Protein AF-A0A644USZ4-F1 (afdb_monomer_lite)

Radius of gyration: 35.31 Å; chains: 1; bounding box: 42×36×127 Å

Structure (mmCIF, N/CA/C/O backbone):
data_AF-A0A644USZ4-F1
#
_entry.id   AF-A0A644USZ4-F1
#
loop_
_atom_site.group_PDB
_atom_site.id
_atom_site.type_symbol
_atom_site.label_atom_id
_atom_site.label_alt_id
_atom_site.label_comp_id
_atom_site.label_asym_id
_atom_site.label_entity_id
_atom_site.label_seq_id
_atom_site.pdbx_PDB_ins_code
_atom_site.Cartn_x
_atom_site.Cartn_y
_atom_site.Cartn_z
_atom_site.occupancy
_atom_site.B_iso_or_equiv
_atom_site.auth_seq_id
_atom_site.auth_comp_id
_atom_site.auth_asym_id
_atom_site.auth_atom_id
_atom_site.pdbx_PDB_model_num
ATOM 1 N N . MET A 1 1 ? -0.530 -7.789 99.656 1.00 59.81 1 MET A N 1
ATOM 2 C CA . MET A 1 1 ? 0.174 -7.045 98.579 1.00 59.81 1 MET A CA 1
ATOM 3 C C . MET A 1 1 ? 0.787 -7.926 97.482 1.00 59.81 1 MET A C 1
ATOM 5 O O . MET A 1 1 ? 0.674 -7.551 96.325 1.00 59.81 1 MET A O 1
ATOM 9 N N . ARG A 1 2 ? 1.394 -9.091 97.778 1.00 57.84 2 ARG A N 1
ATOM 10 C CA . ARG A 1 2 ? 2.070 -9.930 96.756 1.00 57.84 2 ARG A CA 1
ATOM 11 C C . ARG A 1 2 ? 1.137 -10.619 95.737 1.00 57.84 2 ARG A C 1
ATOM 13 O O . ARG A 1 2 ? 1.522 -10.766 94.584 1.00 57.84 2 ARG A O 1
ATOM 20 N N . LEU A 1 3 ? -0.093 -10.971 96.125 1.00 58.28 3 LEU A N 1
ATOM 21 C CA . LEU A 1 3 ? -1.049 -11.670 95.247 1.00 58.28 3 LEU A CA 1
ATOM 22 C C . LEU A 1 3 ? -1.586 -10.775 94.109 1.00 58.28 3 LEU A C 1
ATOM 24 O O . LEU A 1 3 ? -1.628 -11.190 92.956 1.00 58.28 3 LEU A O 1
ATOM 28 N N . ALA A 1 4 ? -1.901 -9.512 94.414 1.00 65.44 4 ALA A N 1
ATOM 29 C CA . ALA A 1 4 ? -2.403 -8.546 93.431 1.00 65.44 4 ALA A CA 1
ATOM 30 C C . ALA A 1 4 ? -1.357 -8.194 92.355 1.00 65.44 4 ALA A C 1
ATOM 32 O O . ALA A 1 4 ? -1.698 -8.017 91.187 1.00 65.44 4 ALA A O 1
ATOM 33 N N . ALA A 1 5 ? -0.073 -8.149 92.730 1.00 67.25 5 ALA A N 1
ATOM 34 C CA . ALA A 1 5 ? 1.022 -7.901 91.793 1.00 67.25 5 ALA A CA 1
ATOM 35 C C . ALA A 1 5 ? 1.216 -9.067 90.805 1.00 67.25 5 ALA A C 1
ATOM 37 O O . ALA A 1 5 ? 1.385 -8.833 89.610 1.00 67.25 5 ALA A O 1
ATOM 38 N N . ALA A 1 6 ? 1.123 -10.316 91.276 1.00 67.69 6 ALA A N 1
ATOM 39 C CA . ALA A 1 6 ? 1.225 -11.499 90.418 1.00 67.69 6 ALA A CA 1
ATOM 40 C C . ALA A 1 6 ? 0.073 -11.575 89.399 1.00 67.69 6 ALA A C 1
ATOM 42 O O . ALA A 1 6 ? 0.288 -11.886 88.227 1.00 67.69 6 ALA A O 1
ATOM 43 N N . GLN A 1 7 ? -1.138 -11.212 89.822 1.00 67.50 7 GLN A N 1
ATOM 44 C CA . GLN A 1 7 ? -2.327 -11.227 88.972 1.00 67.50 7 GLN A CA 1
ATOM 45 C C . GLN A 1 7 ? -2.277 -10.139 87.888 1.00 67.50 7 GLN A C 1
ATOM 47 O O . GLN A 1 7 ? -2.596 -10.398 86.728 1.00 67.50 7 GLN A O 1
ATOM 52 N N . ALA A 1 8 ? -1.769 -8.948 88.224 1.00 70.25 8 ALA A N 1
ATOM 53 C CA . ALA A 1 8 ? -1.559 -7.870 87.259 1.00 70.25 8 ALA A CA 1
ATOM 54 C C . ALA A 1 8 ? -0.499 -8.217 86.194 1.00 70.25 8 ALA A C 1
ATOM 56 O O . ALA A 1 8 ? -0.658 -7.857 85.026 1.00 70.25 8 ALA A O 1
ATOM 57 N N . VAL A 1 9 ? 0.565 -8.936 86.570 1.00 73.00 9 VAL A N 1
ATOM 58 C CA . VAL A 1 9 ? 1.598 -9.396 85.626 1.00 73.00 9 VAL A CA 1
ATOM 59 C C . VAL A 1 9 ? 1.037 -10.460 84.685 1.00 73.00 9 VAL A C 1
ATOM 61 O O . VAL A 1 9 ? 1.218 -10.349 83.473 1.00 73.00 9 VAL A O 1
ATOM 64 N N . LEU A 1 10 ? 0.287 -11.435 85.206 1.00 68.44 10 LEU A N 1
ATOM 65 C CA . LEU A 1 10 ? -0.336 -12.480 84.390 1.00 68.44 10 LEU A CA 1
ATOM 66 C C . LEU A 1 10 ? -1.318 -11.893 83.362 1.00 68.44 10 LEU A C 1
ATOM 68 O O . LEU A 1 10 ? -1.316 -12.284 82.195 1.00 68.44 10 LEU A O 1
ATOM 72 N N . GLN A 1 11 ? -2.099 -10.892 83.771 1.00 70.00 11 GLN A N 1
ATOM 73 C CA . GLN A 1 11 ? -3.056 -10.220 82.897 1.00 70.00 11 GLN A CA 1
ATOM 74 C C . GLN A 1 11 ? -2.360 -9.402 81.799 1.00 70.00 11 GLN A C 1
ATOM 76 O O . GLN A 1 11 ? -2.788 -9.431 80.647 1.00 70.00 11 GLN A O 1
ATOM 81 N N . ARG A 1 12 ? -1.234 -8.742 82.112 1.00 71.00 12 ARG A N 1
ATOM 82 C CA . ARG A 1 12 ? -0.409 -8.049 81.105 1.00 71.00 12 ARG A CA 1
ATOM 83 C C . ARG A 1 12 ? 0.226 -9.017 80.110 1.00 71.00 12 ARG A C 1
ATOM 85 O O . ARG A 1 12 ? 0.246 -8.713 78.923 1.00 71.00 12 ARG A O 1
ATOM 92 N N . VAL A 1 13 ? 0.697 -10.178 80.563 1.00 66.94 13 VAL A N 1
ATOM 93 C CA . VAL A 1 13 ? 1.275 -11.210 79.685 1.00 66.94 13 VAL A CA 1
ATOM 94 C C . VAL A 1 13 ? 0.215 -11.792 78.745 1.00 66.94 13 VAL A C 1
ATOM 96 O O . VAL A 1 13 ? 0.477 -11.948 77.552 1.00 66.94 13 VAL A O 1
ATOM 99 N N . LEU A 1 14 ? -0.998 -12.048 79.243 1.00 72.50 14 LEU A N 1
ATOM 100 C CA . LEU A 1 14 ? -2.116 -12.520 78.422 1.00 72.50 14 LEU A CA 1
ATOM 101 C C . LEU A 1 14 ? -2.532 -11.487 77.368 1.00 72.50 14 LEU A C 1
ATOM 103 O O . LEU A 1 14 ? -2.656 -11.836 76.195 1.00 72.50 14 LEU A O 1
ATOM 107 N N . GLN A 1 15 ? -2.657 -10.215 77.757 1.00 67.69 15 GLN A N 1
ATOM 108 C CA . GLN A 1 15 ? -2.988 -9.123 76.836 1.00 67.69 15 GLN A CA 1
ATOM 109 C C . GLN A 1 15 ? -1.903 -8.918 75.771 1.00 67.69 15 GLN A C 1
ATOM 111 O O . GLN A 1 15 ? -2.217 -8.733 74.597 1.00 67.69 15 GLN A O 1
ATOM 116 N N . LEU A 1 16 ? -0.622 -9.019 76.145 1.00 68.75 16 LEU A N 1
ATOM 117 C CA . LEU A 1 16 ? 0.494 -8.919 75.204 1.00 68.75 16 LEU A CA 1
ATOM 118 C C . LEU A 1 16 ? 0.468 -10.069 74.185 1.00 68.75 16 LEU A C 1
ATOM 120 O O . LEU A 1 16 ? 0.615 -9.833 72.987 1.00 68.75 16 LEU A O 1
ATOM 124 N N . LYS A 1 17 ? 0.222 -11.303 74.647 1.00 68.25 17 LYS A N 1
ATOM 125 C CA . LYS A 1 17 ? 0.100 -12.486 73.784 1.00 68.25 17 LYS A CA 1
ATOM 126 C C . LYS A 1 17 ? -1.062 -12.338 72.803 1.00 68.25 17 LYS A C 1
ATOM 128 O O . LYS A 1 17 ? -0.898 -12.619 71.620 1.00 68.25 17 LYS A O 1
ATOM 133 N N . GLU A 1 18 ? -2.209 -11.854 73.269 1.00 71.56 18 GLU A N 1
ATOM 134 C CA . GLU A 1 18 ? -3.390 -11.627 72.433 1.00 71.56 18 GLU A CA 1
ATOM 135 C C . GLU A 1 18 ? -3.129 -10.556 71.361 1.00 71.56 18 GLU A C 1
ATOM 137 O O . GLU A 1 18 ? -3.485 -10.733 70.195 1.00 71.56 18 GLU A O 1
ATOM 142 N N . HIS A 1 19 ? -2.427 -9.478 71.724 1.00 68.19 19 HIS A N 1
ATOM 143 C CA . HIS A 1 19 ? -2.056 -8.413 70.794 1.00 68.19 19 HIS A CA 1
ATOM 144 C C . HIS A 1 19 ? -1.018 -8.860 69.752 1.00 68.19 19 HIS A C 1
ATOM 146 O O . HIS A 1 19 ? -1.076 -8.416 68.604 1.00 68.19 19 HIS A O 1
ATOM 152 N N . ILE A 1 20 ? -0.082 -9.738 70.130 1.00 69.88 20 ILE A N 1
ATOM 153 C CA . ILE A 1 20 ? 0.912 -10.329 69.221 1.00 69.88 20 ILE A CA 1
ATOM 154 C C . ILE A 1 20 ? 0.230 -11.293 68.245 1.00 69.88 20 ILE A C 1
ATOM 156 O O . ILE A 1 20 ? 0.447 -11.186 67.041 1.00 69.88 20 ILE A O 1
ATOM 160 N N . VAL A 1 21 ? -0.655 -12.171 68.730 1.00 73.75 21 VAL A N 1
ATOM 161 C CA . VAL A 1 21 ? -1.396 -13.116 67.877 1.00 73.75 21 VAL A CA 1
ATOM 162 C C . VAL A 1 21 ? -2.284 -12.374 66.880 1.00 73.75 21 VAL A C 1
ATOM 164 O O . VAL A 1 21 ? -2.248 -12.687 65.694 1.00 73.75 21 VAL A O 1
ATOM 167 N N . LYS A 1 22 ? -3.014 -11.338 67.315 1.00 72.75 22 LYS A N 1
ATOM 168 C CA . LYS A 1 22 ? -3.851 -10.520 66.421 1.00 72.75 22 LYS A CA 1
ATOM 169 C C . LYS A 1 22 ? -3.031 -9.841 65.322 1.00 72.75 22 LYS A C 1
ATOM 171 O O . LYS A 1 22 ? -3.444 -9.874 64.168 1.00 72.75 22 LYS A O 1
ATOM 176 N N . LYS A 1 23 ? -1.858 -9.282 65.651 1.00 66.81 23 LYS A N 1
ATOM 177 C CA . LYS A 1 23 ? -0.949 -8.670 64.662 1.00 66.81 23 LYS A CA 1
ATOM 178 C C . LYS A 1 23 ? -0.399 -9.700 63.671 1.00 66.81 23 LYS A C 1
ATOM 180 O O . LYS A 1 23 ? -0.379 -9.424 62.477 1.00 66.81 23 LYS A O 1
ATOM 185 N N . SER A 1 24 ? -0.024 -10.890 64.141 1.00 69.62 24 SER A N 1
ATOM 186 C CA . SER A 1 24 ? 0.454 -11.972 63.272 1.00 69.62 24 SER A CA 1
ATOM 187 C C . SER A 1 24 ? -0.637 -12.498 62.337 1.00 69.62 24 SER A C 1
ATOM 189 O O . SER A 1 24 ? -0.368 -12.718 61.160 1.00 69.62 24 SER A O 1
ATOM 191 N N . VAL A 1 25 ? -1.875 -12.640 62.821 1.00 69.88 25 VAL A N 1
ATOM 192 C CA . VAL A 1 25 ? -3.023 -13.051 61.994 1.00 69.88 25 VAL A CA 1
ATOM 193 C C . VAL A 1 25 ? -3.368 -11.979 60.956 1.00 69.88 25 VAL A C 1
ATOM 195 O O . VAL A 1 25 ? -3.605 -12.320 59.801 1.00 69.88 25 VAL A O 1
ATOM 198 N N . LEU A 1 26 ? -3.328 -10.691 61.323 1.00 69.56 26 LEU A N 1
ATOM 199 C CA . LEU A 1 26 ? -3.584 -9.595 60.381 1.00 69.56 26 LEU A CA 1
ATOM 200 C C . LEU A 1 26 ? -2.512 -9.520 59.281 1.00 69.56 26 LEU A C 1
ATOM 202 O O . LEU A 1 26 ? -2.849 -9.349 58.113 1.00 69.56 26 LEU A O 1
ATOM 206 N N 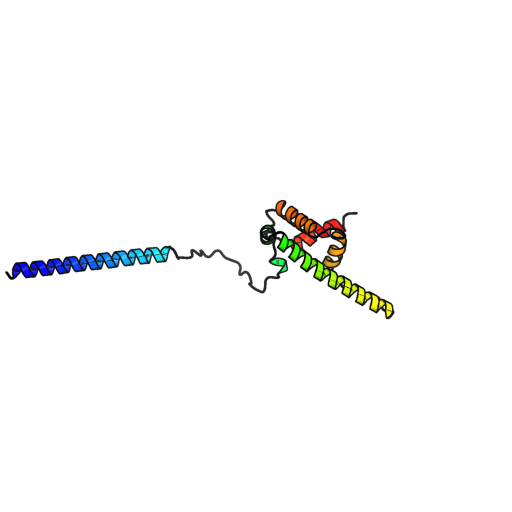. CYS A 1 27 ? -1.233 -9.701 59.631 1.00 64.50 27 CYS A N 1
ATOM 207 C CA . CYS A 1 27 ? -0.137 -9.734 58.657 1.00 64.50 27 CYS A CA 1
ATOM 208 C C . CYS A 1 27 ? -0.209 -10.955 57.729 1.00 64.50 27 CYS A C 1
ATOM 210 O O . CYS A 1 27 ? 0.055 -10.813 56.538 1.00 64.50 27 CYS A O 1
ATOM 212 N N . LEU A 1 28 ? -0.587 -12.131 58.246 1.00 66.31 28 LEU A N 1
ATOM 213 C CA . LEU A 1 28 ? -0.771 -13.344 57.437 1.00 66.31 28 LEU A CA 1
ATOM 214 C C . LEU A 1 28 ? -1.980 -13.242 56.496 1.00 66.31 28 LEU A C 1
ATOM 216 O O . LEU A 1 28 ? -1.917 -13.704 55.361 1.00 66.31 28 LEU A O 1
ATOM 220 N N . ALA A 1 29 ? -3.070 -12.606 56.933 1.00 65.19 29 ALA A N 1
ATOM 221 C CA . ALA A 1 29 ? -4.226 -12.354 56.076 1.00 65.19 29 ALA A CA 1
ATOM 222 C C . ALA A 1 29 ? -3.899 -11.346 54.959 1.00 65.19 29 ALA A C 1
ATOM 224 O O . ALA A 1 29 ? -4.311 -11.533 53.813 1.00 65.19 29 ALA A O 1
ATOM 225 N N . LEU A 1 30 ? -3.117 -10.306 55.271 1.00 66.69 30 LEU A N 1
ATOM 226 C CA . LEU A 1 30 ? -2.708 -9.290 54.300 1.00 66.69 30 LEU A CA 1
ATOM 227 C C . LEU A 1 30 ? -1.716 -9.843 53.262 1.00 66.69 30 LEU A C 1
ATOM 229 O O . LEU A 1 30 ? -1.824 -9.515 52.081 1.00 66.69 30 LEU A O 1
ATOM 233 N N . SER A 1 31 ? -0.784 -10.713 53.667 1.00 62.00 31 SER A N 1
ATOM 234 C CA . SER A 1 31 ? 0.141 -11.365 52.731 1.00 62.00 31 SER A CA 1
ATOM 235 C C . SER A 1 31 ? -0.561 -12.386 51.831 1.00 62.00 31 SER A C 1
ATOM 237 O O . SER A 1 31 ? -0.256 -12.447 50.641 1.00 62.00 31 SER A O 1
ATOM 239 N N . LEU A 1 32 ? -1.554 -13.123 52.342 1.00 62.91 32 LEU A N 1
ATOM 240 C CA . LEU A 1 32 ? -2.359 -14.045 51.534 1.00 62.91 32 LEU A CA 1
ATOM 241 C C . LEU A 1 32 ? -3.201 -13.310 50.473 1.00 62.91 32 LEU A C 1
ATOM 243 O O . LEU A 1 32 ? -3.298 -13.773 49.337 1.00 62.91 32 LEU A O 1
ATOM 247 N N . ALA A 1 33 ? -3.753 -12.138 50.806 1.00 59.72 33 ALA A N 1
ATOM 248 C CA . ALA A 1 33 ? -4.495 -11.307 49.856 1.00 59.72 33 ALA A CA 1
ATOM 249 C C . ALA A 1 33 ? -3.600 -10.736 48.737 1.00 59.72 33 ALA A C 1
ATOM 251 O O . ALA A 1 33 ? -4.040 -10.634 47.592 1.00 59.72 33 ALA A O 1
ATOM 252 N N . LEU A 1 34 ? -2.333 -10.420 49.034 1.00 58.03 34 LEU A N 1
ATOM 253 C CA . LEU A 1 34 ? -1.377 -9.943 48.026 1.00 58.03 34 LEU A CA 1
ATOM 254 C C . LEU A 1 34 ? -0.948 -11.050 47.049 1.00 58.03 34 LEU A C 1
ATOM 256 O O . LEU A 1 34 ? -0.774 -10.783 45.864 1.00 58.03 34 LEU A O 1
ATOM 260 N N . VAL A 1 35 ? -0.807 -12.294 47.518 1.00 56.94 35 VAL A N 1
ATOM 261 C CA . VAL A 1 35 ? -0.405 -13.433 46.669 1.00 56.94 35 VAL A CA 1
ATOM 262 C C . VAL A 1 35 ? -1.522 -13.848 45.699 1.00 56.94 35 VAL A C 1
ATOM 264 O O . VAL A 1 35 ? -1.235 -14.262 44.578 1.00 56.94 35 VAL A O 1
ATOM 267 N N . LEU A 1 36 ? -2.795 -13.668 46.071 1.00 54.88 36 LEU A N 1
ATOM 268 C CA . LEU A 1 36 ? -3.941 -13.984 45.206 1.00 54.88 36 LEU A CA 1
ATOM 269 C C . LEU A 1 36 ? -4.221 -12.927 44.123 1.00 54.88 36 LEU A C 1
ATOM 271 O O . LEU A 1 36 ? -4.827 -13.256 43.107 1.00 54.88 36 LEU A O 1
ATOM 275 N N . ALA A 1 37 ? -3.756 -11.686 44.293 1.00 50.72 37 ALA A N 1
ATOM 276 C CA . ALA A 1 37 ? -3.906 -10.625 43.290 1.00 50.72 37 ALA A CA 1
ATOM 277 C C . ALA A 1 37 ? -2.838 -10.666 42.174 1.00 50.72 37 ALA A C 1
ATOM 279 O O . ALA A 1 37 ? -2.990 -9.989 41.160 1.00 50.72 37 ALA A O 1
ATOM 280 N N . PHE A 1 38 ? -1.773 -11.463 42.343 1.00 50.22 38 PHE A N 1
ATOM 281 C CA . PHE A 1 38 ? -0.635 -11.549 41.414 1.00 50.22 38 PHE A CA 1
ATOM 282 C C . PHE A 1 38 ? -0.343 -12.965 40.903 1.00 50.22 38 PHE A C 1
ATOM 284 O O . PHE A 1 38 ? 0.722 -13.200 40.336 1.00 50.22 38 PHE A O 1
ATOM 291 N N . ALA A 1 39 ? -1.266 -13.917 41.058 1.00 48.44 39 ALA A N 1
ATOM 292 C CA . ALA A 1 39 ? -1.142 -15.199 40.378 1.00 48.44 39 ALA A CA 1
ATOM 293 C C . ALA A 1 39 ? -1.515 -15.019 38.895 1.00 48.44 39 ALA A C 1
ATOM 295 O O . ALA A 1 39 ? -2.687 -14.771 38.596 1.00 48.44 39 ALA A O 1
ATOM 296 N N . PRO A 1 40 ? -0.583 -15.161 37.933 1.00 48.62 40 PRO A N 1
ATOM 297 C CA . PRO A 1 40 ? -0.995 -15.366 36.563 1.00 48.62 40 PRO A CA 1
ATOM 298 C C . PRO A 1 40 ? -1.598 -16.771 36.515 1.00 48.62 40 PRO A C 1
ATOM 300 O O . PRO A 1 40 ? -0.881 -17.769 36.562 1.00 48.62 40 PRO A O 1
ATOM 303 N N . VAL A 1 41 ? -2.924 -16.872 36.415 1.00 47.66 41 VAL A N 1
ATOM 304 C CA . VAL A 1 41 ? -3.537 -18.054 35.805 1.00 47.66 41 VAL A CA 1
ATOM 305 C C . VAL A 1 41 ? -3.039 -18.074 34.363 1.00 47.66 41 VAL A C 1
ATOM 307 O O . VAL A 1 41 ? -3.585 -17.436 33.472 1.00 47.66 41 VAL A O 1
ATOM 310 N N . ARG A 1 42 ? -1.924 -18.763 34.145 1.00 49.50 42 ARG A N 1
ATOM 311 C CA . ARG A 1 42 ? -1.604 -19.354 32.856 1.00 49.50 42 ARG A CA 1
ATOM 312 C C . ARG A 1 42 ? -1.933 -20.823 32.996 1.00 49.50 42 ARG A C 1
ATOM 314 O O . ARG A 1 42 ? -1.078 -21.646 33.304 1.00 49.50 42 ARG A O 1
ATOM 321 N N . ALA A 1 43 ? -3.221 -21.116 32.836 1.00 44.19 43 ALA A N 1
ATOM 322 C CA . ALA A 1 43 ? -3.611 -22.427 32.368 1.00 44.19 43 ALA A CA 1
ATOM 323 C C . ALA A 1 43 ? -2.852 -22.653 31.056 1.00 44.19 43 ALA A C 1
ATOM 325 O O . ALA A 1 43 ? -2.872 -21.806 30.162 1.00 44.19 43 ALA A O 1
ATOM 326 N N . ALA A 1 44 ? -2.092 -23.739 31.016 1.00 48.44 44 ALA A N 1
ATOM 327 C CA . ALA A 1 44 ? -1.404 -24.205 29.835 1.00 48.44 44 ALA A CA 1
ATOM 328 C C . ALA A 1 44 ? -2.453 -24.571 28.779 1.00 48.44 44 ALA A C 1
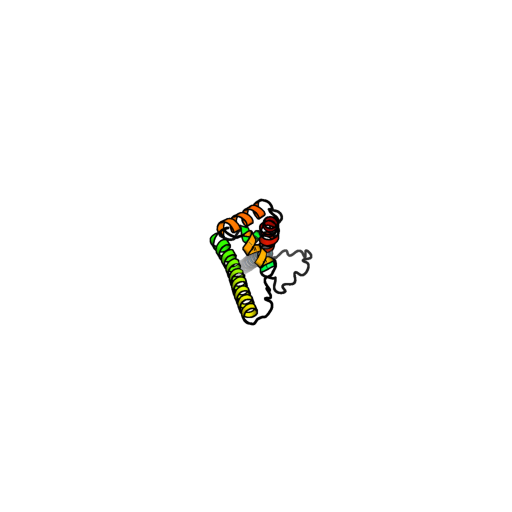ATOM 330 O O . ALA A 1 44 ? -2.975 -25.681 28.764 1.00 48.44 44 ALA A O 1
ATOM 331 N N . GLU A 1 45 ? -2.784 -23.620 27.916 1.00 43.84 45 GLU A N 1
ATOM 332 C CA . GLU A 1 45 ? -3.346 -23.918 26.611 1.00 43.84 45 GLU A CA 1
ATOM 333 C C . GLU A 1 45 ? -2.169 -23.985 25.649 1.00 43.84 45 GLU A C 1
ATOM 335 O O . GLU A 1 45 ? -1.375 -23.047 25.552 1.00 43.84 45 GLU A O 1
ATOM 340 N N . ASN A 1 46 ? -2.025 -25.148 25.014 1.00 50.22 46 ASN A N 1
ATOM 341 C CA . ASN A 1 46 ? -1.033 -25.468 23.998 1.00 50.22 46 ASN A CA 1
ATOM 342 C C . ASN A 1 46 ? -0.907 -24.321 22.989 1.00 50.22 46 ASN A C 1
ATOM 344 O O . ASN A 1 46 ? -1.644 -24.251 22.008 1.00 50.22 46 ASN A O 1
ATOM 348 N N . THR A 1 47 ? 0.030 -23.413 23.238 1.00 43.53 47 THR A N 1
ATOM 349 C CA . THR A 1 47 ? 0.473 -22.451 22.241 1.00 43.53 47 THR A CA 1
ATOM 350 C C . THR A 1 47 ? 1.434 -23.247 21.371 1.00 43.53 47 THR A C 1
ATOM 352 O O . THR A 1 47 ? 2.462 -23.674 21.904 1.00 43.53 47 THR A O 1
ATOM 355 N N . PRO A 1 48 ? 1.129 -23.529 20.089 1.00 45.97 48 PRO A N 1
ATOM 356 C CA . PRO A 1 48 ? 2.180 -23.992 19.201 1.00 45.97 48 PRO A CA 1
ATOM 357 C C . PRO A 1 48 ? 3.272 -22.934 19.284 1.00 45.97 48 PRO A C 1
ATOM 359 O O . PRO A 1 48 ? 2.973 -21.742 19.209 1.00 45.97 48 PRO A O 1
ATOM 362 N N . GLU A 1 49 ? 4.492 -23.374 19.558 1.00 45.38 49 GLU A N 1
ATOM 363 C CA . GLU A 1 49 ? 5.686 -22.547 19.626 1.00 45.38 49 GLU A CA 1
ATOM 364 C C . GLU A 1 49 ? 5.702 -21.624 18.403 1.00 45.38 49 GLU A C 1
ATOM 366 O O . GLU A 1 49 ? 6.064 -22.027 17.300 1.00 45.38 49 GLU A O 1
ATOM 371 N N . ALA A 1 50 ? 5.227 -20.388 18.571 1.00 46.97 50 ALA A N 1
ATOM 372 C CA . ALA A 1 50 ? 5.351 -19.374 17.550 1.00 46.97 50 ALA A CA 1
ATOM 373 C C . ALA A 1 50 ? 6.824 -18.994 17.572 1.00 46.97 50 ALA A C 1
ATOM 375 O O . ALA A 1 50 ? 7.263 -18.211 18.417 1.00 46.97 50 ALA A O 1
ATOM 376 N N . GLU A 1 51 ? 7.585 -19.643 16.695 1.00 46.84 51 GLU A N 1
ATOM 377 C CA . GLU A 1 51 ? 8.932 -19.267 16.312 1.00 46.84 51 GLU A CA 1
ATOM 378 C C . GLU A 1 51 ? 9.015 -17.741 16.222 1.00 46.84 51 GLU A C 1
ATOM 380 O O . GLU A 1 51 ? 8.588 -17.119 15.250 1.00 46.84 51 GLU A O 1
ATOM 385 N N . ASN A 1 52 ? 9.593 -17.108 17.241 1.00 49.19 52 ASN A N 1
ATOM 386 C CA . ASN A 1 52 ? 9.969 -15.703 17.187 1.00 49.19 52 ASN A CA 1
ATOM 387 C C . ASN A 1 52 ? 11.277 -15.564 16.387 1.00 49.19 52 ASN A C 1
ATOM 389 O O . ASN A 1 52 ? 12.276 -15.011 16.846 1.00 49.19 52 ASN A O 1
ATOM 393 N N . SER A 1 53 ? 11.271 -16.125 15.179 1.00 46.84 53 SER A N 1
ATOM 394 C CA . SER A 1 53 ? 12.337 -16.067 14.191 1.00 46.84 53 SER A CA 1
ATOM 395 C C . SER A 1 53 ? 12.008 -14.919 13.244 1.00 46.84 53 SER A C 1
ATOM 397 O O . SER A 1 53 ? 11.391 -15.130 12.211 1.00 46.84 53 SER A O 1
ATOM 399 N N . LYS A 1 54 ? 12.364 -13.684 13.633 1.00 54.44 54 LYS A N 1
ATOM 400 C CA . LYS A 1 54 ? 12.247 -12.450 12.822 1.00 54.44 54 LYS A CA 1
ATOM 401 C C . LYS A 1 54 ? 10.999 -12.422 11.923 1.00 54.44 54 LYS A C 1
ATOM 403 O O . LYS A 1 54 ? 11.121 -12.539 10.704 1.00 54.44 54 LYS A O 1
ATOM 408 N N . ALA A 1 55 ? 9.813 -12.259 12.509 1.00 71.12 55 ALA A N 1
ATOM 409 C CA . ALA A 1 55 ? 8.590 -12.147 11.719 1.00 71.12 55 ALA A CA 1
ATOM 410 C C . ALA A 1 55 ? 8.771 -11.078 10.619 1.00 71.12 55 ALA A C 1
ATOM 412 O O . ALA A 1 55 ? 9.150 -9.942 10.897 1.00 71.12 55 ALA A O 1
ATOM 413 N N . ASN A 1 56 ? 8.586 -11.474 9.363 1.00 84.06 56 ASN A N 1
ATOM 414 C CA . ASN A 1 56 ? 8.740 -10.620 8.191 1.00 84.06 56 ASN A CA 1
ATOM 415 C C . ASN A 1 56 ? 7.848 -9.367 8.336 1.00 84.06 56 ASN A C 1
ATOM 417 O O . ASN A 1 56 ? 6.648 -9.525 8.562 1.00 84.06 56 ASN A O 1
ATOM 421 N N . PRO A 1 57 ? 8.375 -8.132 8.201 1.00 83.94 57 PRO A N 1
ATOM 422 C CA . PRO A 1 57 ? 7.585 -6.909 8.378 1.00 83.94 57 PRO A CA 1
ATOM 423 C C . PRO A 1 57 ? 6.333 -6.840 7.497 1.00 83.94 57 PRO A C 1
ATOM 425 O O . PRO A 1 57 ? 5.334 -6.243 7.892 1.00 83.94 57 PRO A O 1
ATOM 428 N N . VAL A 1 58 ? 6.371 -7.479 6.321 1.00 86.50 58 VAL A N 1
ATOM 429 C CA . VAL A 1 58 ? 5.211 -7.589 5.427 1.00 86.50 58 VAL A CA 1
ATOM 430 C C . VAL A 1 58 ? 4.068 -8.345 6.099 1.00 86.50 58 VAL A C 1
ATOM 432 O O . VAL A 1 58 ? 2.924 -7.921 5.976 1.00 86.50 58 VAL A O 1
ATOM 435 N N . ASP A 1 59 ? 4.375 -9.410 6.838 1.00 90.12 59 ASP A N 1
ATOM 436 C CA . ASP A 1 59 ? 3.387 -10.271 7.492 1.00 90.12 59 ASP A CA 1
ATOM 437 C C . ASP A 1 59 ? 2.895 -9.677 8.822 1.00 90.12 59 ASP A C 1
ATOM 439 O O . ASP A 1 59 ? 1.797 -9.985 9.277 1.00 90.12 59 ASP A O 1
ATOM 443 N N . GLN A 1 60 ? 3.679 -8.783 9.433 1.00 90.25 60 GLN A N 1
ATOM 444 C CA . GLN A 1 60 ? 3.325 -8.123 10.694 1.00 90.25 60 GLN A CA 1
ATOM 445 C C . GLN A 1 60 ? 2.313 -6.982 10.527 1.00 90.25 60 GLN A C 1
ATOM 447 O O . GLN A 1 60 ? 1.533 -6.713 11.444 1.00 90.25 60 GLN A O 1
ATOM 452 N N . PHE A 1 61 ? 2.326 -6.277 9.390 1.00 95.38 61 PHE A N 1
ATOM 453 C CA . PHE A 1 61 ? 1.418 -5.152 9.169 1.00 95.38 61 PHE A CA 1
ATOM 454 C C . PHE A 1 61 ? 0.082 -5.638 8.598 1.00 95.38 61 PHE A C 1
ATOM 456 O O . PHE A 1 61 ? -0.128 -5.692 7.385 1.00 95.38 61 PHE A O 1
ATOM 463 N N . THR A 1 62 ? -0.811 -6.035 9.504 1.00 97.81 62 THR A N 1
ATOM 464 C CA . THR A 1 62 ? -2.127 -6.616 9.206 1.00 97.81 62 THR A CA 1
ATOM 465 C C . THR A 1 62 ? -3.252 -5.579 9.206 1.00 97.81 62 THR A C 1
ATOM 467 O O . THR A 1 62 ? -3.063 -4.423 9.595 1.00 97.81 62 THR A O 1
ATOM 470 N N . GLY A 1 63 ? -4.458 -6.000 8.816 1.00 98.00 63 GLY A N 1
ATOM 471 C CA . GLY A 1 63 ? -5.669 -5.176 8.884 1.00 98.00 63 GLY A CA 1
ATOM 472 C C . GLY A 1 63 ? -5.977 -4.636 10.280 1.00 98.00 63 GLY A C 1
ATOM 473 O O . GLY A 1 63 ? -6.407 -3.492 10.422 1.00 98.00 63 GLY A O 1
ATOM 474 N N . ALA A 1 64 ? -5.706 -5.422 11.324 1.00 97.75 64 ALA A N 1
ATOM 475 C CA . ALA A 1 64 ? -5.900 -5.008 12.711 1.00 97.75 64 ALA A CA 1
ATOM 476 C C . ALA A 1 64 ? -4.994 -3.830 13.103 1.00 97.75 64 ALA A C 1
ATOM 478 O O . ALA A 1 64 ? -5.421 -2.953 13.858 1.00 97.75 64 ALA A O 1
ATOM 479 N N . ALA A 1 65 ? -3.754 -3.811 12.601 1.00 97.12 65 ALA A N 1
ATOM 480 C CA . ALA A 1 65 ? -2.844 -2.685 12.775 1.00 97.12 65 ALA A CA 1
ATOM 481 C C . ALA A 1 65 ? -3.301 -1.500 11.916 1.00 97.12 65 ALA A C 1
ATOM 483 O O . ALA A 1 65 ? -3.518 -0.413 12.445 1.00 97.12 65 ALA A O 1
ATOM 484 N N . TRP A 1 66 ? -3.561 -1.745 10.629 1.00 98.31 66 TRP A N 1
ATOM 485 C CA . TRP A 1 66 ? -4.001 -0.737 9.665 1.00 98.31 66 TRP A CA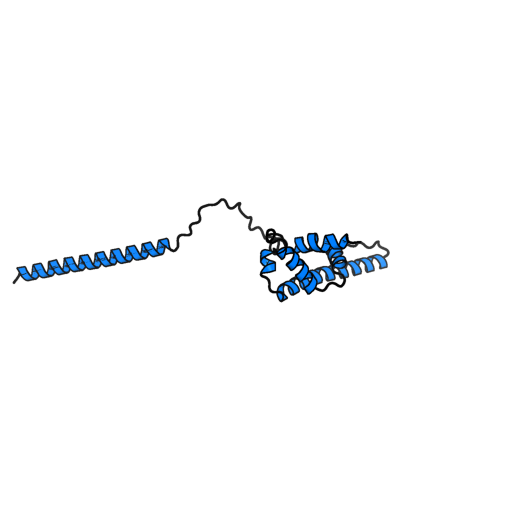 1
ATOM 486 C C . TRP A 1 66 ? -5.218 0.066 10.133 1.00 98.31 66 TRP A C 1
ATOM 488 O O . TRP A 1 66 ? -5.202 1.292 10.064 1.00 98.31 66 TRP A O 1
ATOM 498 N N . GLN A 1 67 ? -6.266 -0.589 10.647 1.00 97.81 67 GLN A N 1
ATOM 499 C CA . GLN A 1 67 ? -7.474 0.110 11.105 1.00 97.81 67 GLN A CA 1
ATOM 500 C C . GLN A 1 67 ? -7.219 1.054 12.289 1.00 97.81 67 GLN A C 1
ATOM 502 O O . GLN A 1 67 ? -7.953 2.024 12.461 1.00 97.81 67 GLN A O 1
ATOM 507 N N . LYS A 1 68 ? -6.185 0.788 13.094 1.00 97.88 68 LYS A N 1
ATOM 508 C CA . LYS A 1 68 ? -5.792 1.622 14.239 1.00 97.88 68 LYS A CA 1
ATOM 509 C C . LYS A 1 68 ? -4.767 2.692 13.861 1.00 97.88 68 LYS A C 1
ATOM 511 O O . LYS A 1 68 ? -4.564 3.626 14.632 1.00 97.88 68 LYS A O 1
ATOM 516 N N . THR A 1 69 ? -4.116 2.557 12.707 1.00 98.06 69 THR A N 1
ATOM 517 C CA . THR A 1 69 ? -3.113 3.500 12.213 1.00 98.06 69 THR A CA 1
ATOM 518 C C . THR A 1 69 ? -3.776 4.820 11.792 1.00 98.06 69 THR A C 1
ATOM 520 O O . THR A 1 69 ? -4.708 4.805 10.981 1.00 98.06 69 THR A O 1
ATOM 523 N N . PRO A 1 70 ? -3.304 5.976 12.292 1.00 98.44 70 PRO A N 1
ATOM 524 C CA . PRO A 1 70 ? -3.762 7.284 11.834 1.00 98.44 70 PRO A CA 1
ATOM 525 C C . PRO A 1 70 ? -3.583 7.478 10.324 1.00 98.44 70 PRO A C 1
ATOM 527 O O . PRO A 1 70 ? -2.647 6.956 9.718 1.00 98.44 70 PRO A O 1
ATOM 530 N N . GLU A 1 71 ? -4.443 8.289 9.704 1.00 98.00 71 GLU A N 1
ATOM 531 C CA . GLU A 1 71 ? -4.407 8.514 8.251 1.00 98.00 71 GLU A CA 1
ATOM 532 C C . GLU A 1 71 ? -3.034 9.001 7.766 1.00 98.00 71 GLU A C 1
ATOM 534 O O . GLU A 1 71 ? -2.493 8.455 6.808 1.00 98.00 71 GLU A O 1
ATOM 539 N N . ALA A 1 72 ? -2.419 9.962 8.461 1.00 98.38 72 ALA A N 1
ATOM 540 C CA . ALA A 1 72 ? -1.099 10.479 8.096 1.00 98.38 72 ALA A CA 1
ATOM 541 C C . ALA A 1 72 ? -0.019 9.379 8.040 1.00 98.38 72 ALA A C 1
ATOM 543 O O . ALA A 1 72 ? 0.827 9.389 7.146 1.00 98.38 72 ALA A O 1
ATOM 544 N N . GLU A 1 73 ? -0.074 8.399 8.944 1.00 98.56 73 GLU A N 1
ATOM 545 C CA . GLU A 1 73 ? 0.862 7.272 8.981 1.00 98.56 73 GLU A CA 1
ATOM 546 C C . GLU A 1 73 ? 0.589 6.263 7.858 1.00 98.56 73 GLU A C 1
ATOM 548 O O . GLU A 1 73 ? 1.534 5.780 7.233 1.00 98.56 73 GLU A O 1
ATOM 553 N N . LYS A 1 74 ? -0.684 6.010 7.512 1.00 98.56 74 LYS A N 1
ATOM 554 C CA . LYS A 1 74 ? -1.045 5.220 6.318 1.00 98.56 74 LYS A CA 1
ATOM 555 C C . LYS A 1 74 ? -0.474 5.856 5.052 1.00 98.56 74 LYS A C 1
ATOM 557 O O . LYS A 1 74 ? 0.109 5.170 4.213 1.00 98.56 74 LYS A O 1
ATOM 562 N N . LEU A 1 75 ? -0.608 7.178 4.919 1.00 98.69 75 LEU A N 1
ATOM 563 C CA . LEU A 1 75 ? -0.081 7.921 3.774 1.00 98.69 75 LEU A CA 1
ATOM 564 C C . LEU A 1 75 ? 1.450 7.897 3.728 1.00 98.69 75 LEU A C 1
ATOM 566 O O . LEU A 1 75 ? 2.011 7.756 2.642 1.00 98.69 75 LEU A O 1
ATOM 570 N N . ALA A 1 76 ? 2.118 8.003 4.879 1.00 98.62 76 ALA A N 1
ATOM 571 C CA . ALA A 1 76 ? 3.572 7.899 4.975 1.00 98.62 76 ALA A CA 1
ATOM 572 C C . ALA A 1 76 ? 4.073 6.494 4.599 1.00 98.62 76 ALA A C 1
ATOM 574 O O . ALA A 1 76 ? 5.030 6.370 3.835 1.00 98.62 76 ALA A O 1
ATOM 575 N N . PHE A 1 77 ? 3.392 5.441 5.060 1.00 97.94 77 PHE A N 1
ATOM 576 C CA . PHE A 1 77 ? 3.680 4.061 4.668 1.00 97.94 77 PHE A CA 1
ATOM 577 C C . PHE A 1 77 ? 3.556 3.870 3.150 1.00 97.94 77 PHE A C 1
ATOM 579 O O . PHE A 1 77 ? 4.498 3.412 2.503 1.00 97.94 77 PHE A O 1
ATOM 586 N N . LEU A 1 78 ? 2.428 4.290 2.563 1.00 98.38 78 LEU A N 1
ATOM 587 C CA . LEU A 1 78 ? 2.203 4.199 1.117 1.00 98.38 78 LEU A CA 1
ATOM 588 C C . LEU A 1 78 ? 3.219 5.024 0.322 1.00 98.38 78 LEU A C 1
ATOM 590 O O . LEU A 1 78 ? 3.664 4.583 -0.733 1.00 98.38 78 LEU A O 1
ATOM 594 N N . PHE A 1 79 ? 3.616 6.193 0.831 1.00 98.31 79 PHE A N 1
ATOM 595 C CA . PHE A 1 79 ? 4.673 7.001 0.227 1.00 98.31 79 PHE A CA 1
ATOM 596 C C . PHE A 1 79 ? 6.022 6.273 0.239 1.00 98.31 79 PHE A C 1
ATOM 598 O O . PHE A 1 79 ? 6.726 6.286 -0.769 1.00 98.31 79 PHE A O 1
ATOM 605 N N . GLY A 1 80 ? 6.371 5.599 1.338 1.00 97.81 80 GLY A N 1
ATOM 606 C CA . GLY A 1 80 ? 7.578 4.775 1.417 1.00 97.81 80 GLY A CA 1
ATOM 607 C C . GLY A 1 80 ? 7.579 3.640 0.390 1.00 97.81 80 GLY A C 1
ATOM 608 O O . GLY A 1 80 ? 8.556 3.475 -0.342 1.00 97.81 80 GLY A O 1
ATOM 609 N N . VAL A 1 81 ? 6.463 2.910 0.278 1.00 97.06 81 VAL A N 1
ATOM 610 C CA . VAL A 1 81 ? 6.285 1.836 -0.717 1.00 97.06 81 VAL A CA 1
ATOM 611 C C . VAL A 1 81 ? 6.399 2.379 -2.145 1.00 97.06 81 VAL A C 1
ATOM 613 O O . VAL A 1 81 ? 7.187 1.867 -2.938 1.00 97.06 81 VAL A O 1
ATOM 616 N N . GLU A 1 82 ? 5.664 3.446 -2.465 1.00 96.31 82 GLU A N 1
ATOM 617 C CA . GLU A 1 82 ? 5.699 4.106 -3.776 1.00 96.31 82 GLU A CA 1
ATOM 618 C C . GLU A 1 82 ? 7.112 4.584 -4.135 1.00 96.31 82 GLU A C 1
ATOM 620 O O . GLU A 1 82 ? 7.560 4.400 -5.267 1.00 96.31 82 GLU A O 1
ATOM 625 N N . THR A 1 83 ? 7.833 5.160 -3.172 1.00 96.94 83 THR A N 1
ATOM 626 C CA . THR A 1 83 ? 9.197 5.659 -3.377 1.00 96.94 83 THR A CA 1
ATOM 627 C C . THR A 1 83 ? 10.154 4.521 -3.710 1.00 96.94 83 THR A C 1
ATOM 629 O O . THR A 1 83 ? 10.896 4.631 -4.685 1.00 96.94 83 THR A O 1
ATOM 632 N N . ALA A 1 84 ? 10.110 3.414 -2.960 1.00 96.38 84 ALA A N 1
ATOM 633 C CA . ALA A 1 84 ? 10.955 2.250 -3.224 1.00 96.38 84 ALA A CA 1
ATOM 634 C C . ALA A 1 84 ? 10.708 1.680 -4.632 1.00 96.38 84 ALA A C 1
ATOM 636 O O . ALA A 1 84 ? 11.649 1.499 -5.402 1.00 96.38 84 ALA A O 1
ATOM 637 N N . ILE A 1 85 ? 9.438 1.502 -5.011 1.00 96.31 85 ILE A N 1
ATOM 638 C CA . ILE A 1 85 ? 9.048 1.020 -6.347 1.00 96.31 85 ILE A CA 1
ATOM 639 C C . ILE A 1 85 ? 9.518 1.983 -7.442 1.00 96.31 85 ILE A C 1
ATOM 641 O O . ILE A 1 85 ? 10.025 1.564 -8.482 1.00 96.31 85 ILE A O 1
ATOM 645 N N . THR A 1 86 ? 9.352 3.287 -7.220 1.00 94.12 86 THR A N 1
ATOM 646 C CA . THR A 1 86 ? 9.720 4.315 -8.198 1.00 94.12 86 THR A CA 1
ATOM 647 C C . THR A 1 86 ? 11.228 4.329 -8.439 1.00 94.12 86 THR A C 1
ATOM 649 O O . THR A 1 86 ? 11.656 4.406 -9.591 1.00 94.12 86 THR A O 1
ATOM 652 N N . VAL A 1 87 ? 12.040 4.198 -7.384 1.00 96.25 87 VAL A N 1
ATOM 653 C CA . VAL A 1 87 ? 13.501 4.081 -7.505 1.00 96.25 87 VAL A CA 1
ATOM 654 C C . VAL A 1 87 ? 13.875 2.882 -8.374 1.00 96.25 87 VAL A C 1
ATOM 656 O O . VAL A 1 87 ? 14.596 3.056 -9.359 1.00 96.25 87 VAL A O 1
ATOM 659 N N . GLU A 1 88 ? 13.336 1.698 -8.077 1.00 95.31 88 GLU A N 1
ATOM 660 C CA . GLU A 1 88 ? 13.620 0.483 -8.851 1.00 95.31 88 GLU A CA 1
ATOM 661 C C . GLU A 1 88 ? 13.191 0.617 -10.315 1.00 95.31 88 GLU A C 1
ATOM 663 O O . GLU A 1 88 ? 13.914 0.198 -11.227 1.00 95.31 88 GLU A O 1
ATOM 668 N N . TYR A 1 89 ? 12.057 1.277 -10.568 1.00 92.75 89 TYR A N 1
ATOM 669 C CA . TYR A 1 89 ? 11.575 1.566 -11.916 1.00 92.75 89 TYR A CA 1
ATOM 670 C C . TYR A 1 89 ? 12.551 2.456 -12.700 1.00 92.75 89 TYR A C 1
ATOM 672 O O . TYR A 1 89 ? 12.894 2.151 -13.847 1.00 92.75 89 TYR A O 1
ATOM 680 N N . PHE A 1 90 ? 13.046 3.535 -12.085 1.00 92.88 90 PHE A N 1
ATOM 681 C CA . PHE A 1 90 ? 14.016 4.435 -12.713 1.00 92.88 90 PHE A CA 1
ATOM 682 C C . PHE A 1 90 ? 15.370 3.764 -12.951 1.00 92.88 90 PHE A C 1
ATOM 684 O O . PHE A 1 90 ? 15.936 3.907 -14.040 1.00 92.88 90 PHE A O 1
ATOM 691 N N . VAL A 1 91 ? 15.879 3.012 -11.973 1.00 93.81 91 VAL A N 1
ATOM 692 C CA . VAL A 1 91 ? 17.143 2.272 -12.096 1.00 93.81 91 VAL A CA 1
ATOM 693 C C . VAL A 1 91 ? 17.055 1.260 -13.237 1.00 93.81 91 VAL A C 1
ATOM 695 O O . VAL A 1 91 ? 17.917 1.259 -14.119 1.00 93.81 91 VAL A O 1
ATOM 698 N N . ASN A 1 92 ? 15.978 0.472 -13.301 1.00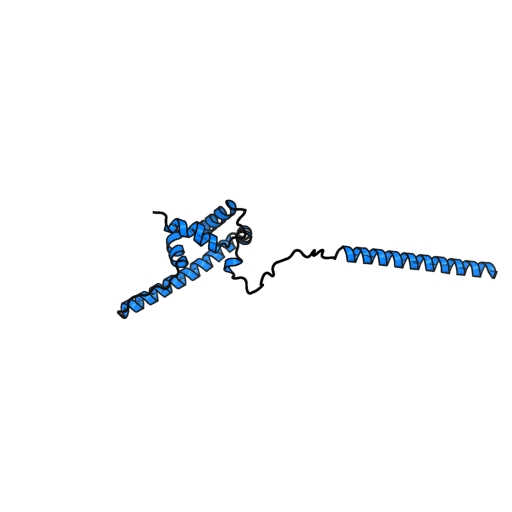 93.19 92 ASN A N 1
ATOM 699 C CA . ASN A 1 92 ? 15.736 -0.459 -14.405 1.00 93.19 92 ASN A CA 1
ATOM 700 C C . ASN A 1 92 ? 15.666 0.254 -15.761 1.00 93.19 92 ASN A C 1
ATOM 702 O O . ASN A 1 92 ? 16.257 -0.211 -16.737 1.00 93.19 92 ASN A O 1
ATOM 706 N N . GLY A 1 93 ? 14.993 1.406 -15.825 1.00 91.38 93 GLY A N 1
ATOM 707 C CA . GLY A 1 93 ? 14.944 2.235 -17.028 1.00 91.38 93 GLY A CA 1
ATOM 708 C C . GLY A 1 93 ? 16.336 2.661 -17.501 1.00 91.38 93 GLY A C 1
ATOM 709 O O . GLY A 1 93 ? 16.651 2.537 -18.685 1.00 91.38 93 GLY A O 1
ATOM 710 N N . LYS A 1 94 ? 17.206 3.088 -16.578 1.00 93.12 94 LYS A N 1
ATOM 711 C CA . LYS A 1 94 ? 18.590 3.478 -16.887 1.00 93.12 94 LYS A CA 1
ATOM 712 C C . LYS A 1 94 ? 19.471 2.307 -17.303 1.00 93.12 94 LYS A C 1
ATOM 714 O O . LYS A 1 94 ? 20.265 2.454 -18.233 1.00 93.12 94 LYS A O 1
ATOM 719 N N . ILE A 1 95 ? 19.314 1.148 -16.669 1.00 92.31 95 ILE A N 1
ATOM 720 C CA . ILE A 1 95 ? 20.016 -0.081 -17.062 1.00 92.31 95 ILE A CA 1
ATOM 721 C C . ILE A 1 95 ? 19.615 -0.485 -18.487 1.00 92.31 95 ILE A C 1
ATOM 723 O O . ILE A 1 95 ? 20.484 -0.757 -19.317 1.00 92.31 95 ILE A O 1
ATOM 727 N N . ALA A 1 96 ? 18.318 -0.457 -18.800 1.00 92.12 96 ALA A N 1
ATOM 728 C CA . ALA A 1 96 ? 17.809 -0.772 -20.130 1.00 92.12 96 ALA A CA 1
ATOM 729 C C . ALA A 1 96 ? 18.274 0.235 -21.200 1.00 92.12 96 ALA A C 1
ATOM 731 O O . ALA A 1 96 ? 18.687 -0.165 -22.293 1.00 92.12 96 ALA A O 1
ATOM 732 N N . GLU A 1 97 ? 18.261 1.534 -20.880 1.00 92.88 97 GLU A N 1
ATOM 733 C CA . GLU A 1 97 ? 18.772 2.602 -21.749 1.00 92.88 97 GLU A CA 1
ATOM 734 C C . GLU A 1 97 ? 20.257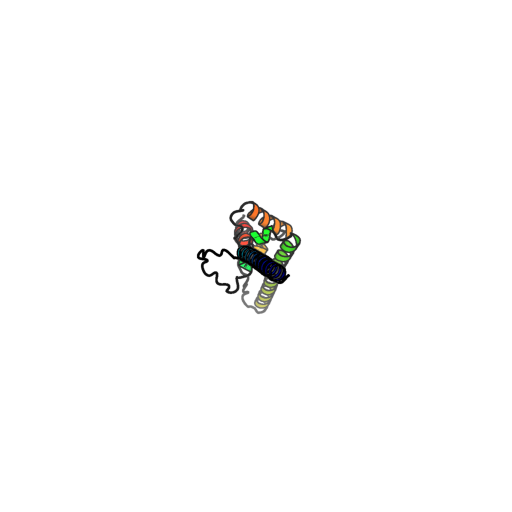 2.375 -22.077 1.00 92.88 97 GLU A C 1
ATOM 736 O O . GLU A 1 97 ? 20.657 2.421 -23.242 1.00 92.88 97 GLU A O 1
ATOM 741 N N . LYS A 1 98 ? 21.073 2.073 -21.059 1.00 93.38 98 LYS A N 1
ATOM 742 C CA . LYS A 1 98 ? 22.500 1.779 -21.223 1.00 93.38 98 LYS A CA 1
ATOM 743 C C . LYS A 1 98 ? 22.732 0.532 -22.077 1.00 93.38 98 LYS A C 1
ATOM 745 O O . LYS A 1 98 ? 23.527 0.590 -23.010 1.00 93.38 98 LYS A O 1
ATOM 750 N N . ALA A 1 99 ? 22.018 -0.563 -21.807 1.00 93.19 99 ALA A N 1
ATOM 751 C CA . ALA A 1 99 ? 22.125 -1.792 -22.594 1.00 93.19 99 ALA A CA 1
ATOM 752 C C . ALA A 1 99 ? 21.834 -1.532 -24.080 1.00 93.19 99 ALA A C 1
ATOM 754 O O . ALA A 1 99 ? 22.607 -1.946 -24.939 1.00 93.19 99 ALA A O 1
ATOM 755 N N . THR A 1 100 ? 20.782 -0.761 -24.366 1.00 92.81 100 THR A N 1
ATOM 756 C CA . THR A 1 100 ? 20.409 -0.384 -25.735 1.00 92.81 100 THR A CA 1
ATOM 757 C C . THR A 1 100 ? 21.523 0.404 -26.430 1.00 92.81 100 THR A C 1
ATOM 759 O O . THR A 1 100 ? 21.879 0.087 -27.563 1.00 92.81 100 THR A O 1
ATOM 762 N N . LYS A 1 101 ? 22.123 1.394 -25.749 1.00 94.75 101 LYS A N 1
ATOM 763 C CA . LYS A 1 101 ? 23.246 2.188 -26.289 1.00 94.75 101 LYS A CA 1
ATOM 764 C C . LYS A 1 101 ? 24.494 1.348 -26.568 1.00 94.75 101 LYS A C 1
ATOM 766 O O . LYS A 1 101 ? 25.243 1.657 -27.485 1.00 94.75 101 LYS A O 1
ATOM 771 N N . GLU A 1 102 ? 24.705 0.284 -25.799 1.00 96.00 102 GLU A N 1
ATOM 772 C CA . GLU A 1 102 ? 25.808 -0.667 -25.978 1.00 96.00 102 GLU A CA 1
ATOM 773 C C . GLU A 1 102 ? 25.497 -1.774 -27.008 1.00 96.00 102 GLU A C 1
ATOM 775 O O . GLU A 1 102 ? 26.272 -2.719 -27.138 1.00 96.00 102 GLU A O 1
ATOM 780 N N . GLY A 1 103 ? 24.362 -1.702 -27.717 1.00 94.81 103 GLY A N 1
ATOM 781 C CA . GLY A 1 103 ? 23.943 -2.726 -28.683 1.00 94.81 103 GLY A CA 1
ATOM 782 C C . GLY A 1 103 ? 23.510 -4.052 -28.044 1.00 94.81 103 GLY A C 1
ATOM 783 O O . GLY A 1 103 ? 23.439 -5.075 -28.722 1.00 94.81 103 GLY A O 1
ATOM 784 N N . LYS A 1 104 ? 23.226 -4.059 -26.736 1.00 94.75 104 LYS A N 1
ATOM 785 C CA . LYS A 1 104 ? 22.777 -5.232 -25.974 1.00 94.75 104 LYS A CA 1
ATOM 786 C C . LYS A 1 104 ? 21.256 -5.238 -25.839 1.00 94.75 104 LYS A C 1
ATOM 788 O O . LYS A 1 104 ? 20.604 -4.196 -25.806 1.00 94.75 104 LYS A O 1
ATOM 793 N N . ARG A 1 105 ? 20.679 -6.432 -25.685 1.00 90.44 105 ARG A N 1
ATOM 794 C CA . ARG A 1 105 ? 19.249 -6.584 -25.391 1.00 90.44 105 ARG A CA 1
ATOM 795 C C . ARG A 1 105 ? 18.947 -6.063 -23.973 1.00 90.44 105 ARG A C 1
ATOM 797 O O . ARG A 1 105 ? 19.580 -6.540 -23.030 1.00 90.44 105 ARG A O 1
ATOM 804 N N . PRO A 1 106 ? 17.981 -5.144 -23.792 1.00 88.12 106 PRO A N 1
ATOM 805 C CA . PRO A 1 106 ? 17.587 -4.689 -22.466 1.00 88.12 106 PRO A CA 1
ATOM 806 C C . PRO A 1 106 ? 16.920 -5.816 -21.672 1.00 88.12 106 PRO A C 1
ATOM 808 O O . PRO A 1 106 ? 16.095 -6.565 -22.203 1.00 88.12 106 PRO A O 1
ATOM 811 N N . VAL A 1 107 ? 17.261 -5.908 -20.387 1.00 84.44 107 VAL A N 1
ATOM 812 C CA . VAL A 1 107 ? 16.642 -6.821 -19.421 1.00 84.44 107 VAL A CA 1
ATOM 813 C C . VAL A 1 107 ? 15.993 -5.977 -18.332 1.00 84.44 107 VAL A C 1
ATOM 815 O O . VAL A 1 107 ? 16.634 -5.087 -17.781 1.00 84.44 107 VAL A O 1
ATOM 818 N N . TYR A 1 108 ? 14.726 -6.261 -18.035 1.00 86.62 108 TYR A N 1
ATOM 819 C CA . TYR A 1 108 ? 13.965 -5.598 -16.978 1.00 86.62 108 TYR A CA 1
ATOM 820 C C . TYR A 1 108 ? 13.732 -6.584 -15.835 1.00 86.62 108 TYR A C 1
ATOM 822 O O . TYR A 1 108 ? 13.114 -7.629 -16.046 1.00 86.62 108 TYR A O 1
ATOM 830 N N . THR A 1 109 ? 14.191 -6.244 -14.633 1.00 88.62 109 THR A N 1
ATOM 831 C CA . THR A 1 109 ? 14.136 -7.106 -13.440 1.00 88.62 109 THR A CA 1
ATOM 832 C C . THR A 1 109 ? 13.008 -6.744 -12.476 1.00 88.62 109 THR A C 1
ATOM 834 O O . THR A 1 109 ? 12.894 -7.364 -11.425 1.00 88.62 109 THR A O 1
ATOM 837 N N . LEU A 1 110 ? 12.138 -5.798 -12.847 1.00 93.69 110 LEU A N 1
ATOM 838 C CA . LEU A 1 110 ? 10.965 -5.436 -12.048 1.00 93.69 110 LEU A CA 1
ATOM 839 C C . LEU A 1 110 ? 10.049 -6.646 -11.802 1.00 93.69 110 LEU A C 1
ATOM 841 O O . LEU A 1 110 ? 9.636 -7.350 -12.739 1.00 93.69 110 LEU A O 1
ATOM 845 N N . SER A 1 111 ? 9.689 -6.831 -10.540 1.00 94.94 111 SER A N 1
ATOM 846 C CA . SER A 1 111 ? 8.746 -7.827 -10.046 1.00 94.94 111 SER A CA 1
ATOM 847 C C . SER A 1 111 ? 7.324 -7.598 -10.589 1.00 94.94 111 SER A C 1
ATOM 849 O O . SER A 1 111 ? 6.977 -6.496 -11.034 1.00 94.94 111 SER A O 1
ATOM 851 N N . PRO A 1 112 ? 6.451 -8.625 -10.549 1.00 95.19 112 PRO A N 1
ATOM 852 C CA . PRO A 1 112 ? 5.034 -8.459 -10.870 1.00 95.19 112 PRO A CA 1
ATOM 853 C C . PRO A 1 112 ? 4.347 -7.398 -10.005 1.00 95.19 112 PRO A C 1
ATOM 855 O O . PRO A 1 112 ? 3.518 -6.650 -10.518 1.00 95.19 112 PRO A O 1
ATOM 858 N N . PHE A 1 113 ? 4.727 -7.301 -8.727 1.00 95.75 113 PHE A N 1
ATOM 859 C CA . PHE A 1 113 ? 4.173 -6.319 -7.803 1.00 95.75 113 PHE A CA 1
ATOM 860 C C . PHE A 1 113 ? 4.503 -4.887 -8.234 1.00 95.75 113 PHE A C 1
ATOM 862 O O . PHE A 1 113 ? 3.591 -4.080 -8.375 1.00 95.75 113 PHE A O 1
ATOM 869 N N . GLU A 1 114 ? 5.769 -4.580 -8.535 1.00 96.38 114 GLU A N 1
ATOM 870 C CA . GLU A 1 114 ? 6.186 -3.238 -8.980 1.00 96.38 114 GLU A CA 1
ATOM 871 C C . GLU A 1 114 ? 5.503 -2.836 -10.291 1.00 96.38 114 GLU A C 1
ATOM 873 O O . GLU A 1 114 ? 4.949 -1.741 -10.409 1.00 96.38 114 GLU A O 1
ATOM 878 N N . LYS A 1 115 ? 5.474 -3.745 -11.275 1.00 95.25 115 LYS A N 1
ATOM 879 C CA . LYS A 1 115 ? 4.768 -3.523 -12.548 1.00 95.25 115 LYS A CA 1
ATOM 880 C C . LYS A 1 115 ? 3.274 -3.290 -12.323 1.00 95.25 115 LYS A C 1
ATOM 882 O O . LYS A 1 115 ? 2.683 -2.403 -12.939 1.00 95.25 115 LYS A O 1
ATOM 887 N N . GLY A 1 116 ? 2.675 -4.094 -11.447 1.00 96.50 116 GLY A N 1
ATOM 888 C CA . GLY A 1 116 ? 1.267 -4.013 -11.094 1.00 96.50 116 GLY A CA 1
ATOM 889 C C . GLY A 1 116 ? 0.924 -2.702 -10.401 1.00 96.50 116 GLY A C 1
ATOM 890 O O . GLY A 1 116 ? -0.021 -2.041 -10.816 1.00 96.50 116 GLY A O 1
ATOM 891 N N . TRP A 1 117 ? 1.727 -2.283 -9.423 1.00 97.44 117 TRP A N 1
ATOM 892 C CA . TRP A 1 117 ? 1.570 -1.016 -8.712 1.00 97.44 117 TRP A CA 1
ATOM 893 C C . TRP A 1 117 ? 1.565 0.169 -9.679 1.00 97.44 117 TRP A C 1
ATOM 895 O O . TRP A 1 117 ? 0.603 0.937 -9.712 1.00 97.44 117 TRP A O 1
ATOM 905 N N . MET A 1 118 ? 2.593 0.273 -10.530 1.00 94.88 118 MET A N 1
ATOM 906 C CA . MET A 1 118 ? 2.732 1.377 -11.487 1.00 94.88 118 MET A CA 1
ATOM 907 C C . MET A 1 118 ? 1.572 1.445 -12.485 1.00 94.88 118 MET A C 1
ATOM 909 O O . MET A 1 118 ? 1.172 2.532 -12.899 1.00 94.88 118 MET A O 1
ATOM 913 N N . LYS A 1 119 ? 1.020 0.292 -12.881 1.00 95.31 119 LYS A N 1
ATOM 914 C CA . LYS A 1 119 ? -0.118 0.231 -13.804 1.00 95.31 119 LYS A CA 1
ATOM 915 C C . LYS A 1 119 ? -1.449 0.513 -13.100 1.00 95.31 119 LYS A C 1
ATOM 917 O O . LYS A 1 119 ? -2.221 1.331 -13.590 1.00 95.31 119 LYS A O 1
ATOM 922 N N . ALA A 1 120 ? -1.721 -0.148 -11.977 1.00 96.19 120 ALA A N 1
ATOM 923 C CA . ALA A 1 120 ? -3.013 -0.110 -11.289 1.00 96.19 120 ALA A CA 1
ATOM 924 C C . ALA A 1 120 ? -3.278 1.203 -10.542 1.00 96.19 120 ALA A C 1
ATOM 926 O O . ALA A 1 120 ? -4.439 1.573 -10.366 1.00 96.19 120 ALA A O 1
ATOM 927 N N . PHE A 1 121 ? -2.228 1.902 -10.104 1.00 96.62 121 PHE A N 1
ATOM 928 C CA . PHE A 1 121 ? -2.344 3.183 -9.403 1.00 96.62 121 PHE A CA 1
ATOM 929 C C . PHE A 1 121 ? -1.947 4.388 -10.259 1.00 96.62 121 PHE A C 1
ATOM 931 O O . PHE A 1 121 ? -1.789 5.493 -9.744 1.00 96.62 121 PHE A O 1
ATOM 938 N N . LYS A 1 122 ? -1.827 4.224 -11.582 1.00 94.19 122 LYS A N 1
ATOM 939 C CA . LYS A 1 122 ? -1.567 5.350 -12.483 1.00 94.19 122 LYS A CA 1
ATOM 940 C C . LYS A 1 122 ? -2.678 6.402 -12.353 1.00 94.19 122 LYS A C 1
ATOM 942 O O . LYS A 1 122 ? -3.814 6.152 -12.740 1.00 94.19 122 LYS A O 1
ATOM 947 N N . GLY A 1 123 ? -2.328 7.585 -11.847 1.00 93.56 123 GLY A N 1
ATOM 948 C CA . GLY A 1 123 ? -3.269 8.693 -11.642 1.00 93.56 123 GLY A CA 1
ATOM 949 C C . GLY A 1 123 ? -4.134 8.584 -10.381 1.00 93.56 123 GLY A C 1
ATOM 950 O O . GLY A 1 123 ? -4.969 9.453 -10.160 1.00 93.56 123 GLY A O 1
ATOM 951 N N . VAL A 1 124 ? -3.922 7.562 -9.549 1.00 96.25 124 VAL A N 1
ATOM 952 C CA . VAL A 1 124 ? -4.599 7.389 -8.257 1.00 96.25 124 VAL A CA 1
ATOM 953 C C . VAL A 1 124 ? -3.706 7.974 -7.167 1.00 96.25 124 VAL A C 1
ATOM 955 O O . VAL A 1 124 ? -2.533 7.619 -7.071 1.00 96.25 124 VAL A O 1
ATOM 958 N N . ASN A 1 125 ? -4.236 8.867 -6.330 1.00 96.75 125 ASN A N 1
ATOM 959 C CA . ASN A 1 125 ? -3.452 9.428 -5.224 1.00 96.75 125 ASN A CA 1
ATOM 960 C C . ASN A 1 125 ? -3.437 8.497 -3.994 1.00 96.75 125 ASN A C 1
ATOM 962 O O . ASN A 1 125 ? -4.285 7.621 -3.827 1.00 96.75 125 ASN A O 1
ATOM 966 N N . ARG A 1 126 ? -2.478 8.704 -3.084 1.00 97.81 126 ARG A N 1
ATOM 967 C CA . ARG A 1 126 ? -2.299 7.849 -1.893 1.00 97.81 126 ARG A CA 1
ATOM 968 C C . ARG A 1 126 ? -3.510 7.820 -0.959 1.00 97.81 126 ARG A C 1
ATOM 970 O O . ARG A 1 126 ? -3.768 6.780 -0.362 1.00 97.81 126 ARG A O 1
ATOM 977 N N . ALA A 1 127 ? -4.250 8.922 -0.837 1.00 98.25 127 ALA A N 1
ATOM 978 C CA . ALA A 1 127 ? -5.447 8.967 0.004 1.00 98.25 127 ALA A CA 1
ATOM 979 C C . ALA A 1 127 ? -6.556 8.070 -0.555 1.00 98.25 127 ALA A C 1
ATOM 981 O O . ALA A 1 127 ? -7.231 7.370 0.194 1.00 98.25 127 ALA A O 1
ATOM 982 N N . GLU A 1 128 ? -6.703 8.022 -1.877 1.00 98.38 128 GLU A N 1
ATOM 983 C CA . GLU A 1 128 ? -7.608 7.086 -2.539 1.00 98.38 128 GLU A CA 1
ATOM 984 C C . GLU A 1 128 ? -7.171 5.632 -2.342 1.00 98.38 128 GLU A C 1
ATOM 986 O O . GLU A 1 128 ? -8.010 4.794 -2.019 1.00 98.38 128 GLU A O 1
ATOM 991 N N . VAL A 1 129 ? -5.872 5.330 -2.455 1.00 98.31 129 VAL A N 1
ATOM 992 C CA . VAL A 1 129 ? -5.353 3.979 -2.169 1.00 98.31 129 VAL A CA 1
ATOM 993 C C . VAL A 1 129 ? -5.646 3.570 -0.725 1.00 98.31 129 VAL A C 1
ATOM 995 O O . VAL A 1 129 ? -6.165 2.478 -0.499 1.00 98.31 129 VAL A O 1
ATOM 998 N N . ALA A 1 130 ? -5.389 4.447 0.250 1.00 98.69 130 ALA A N 1
ATOM 999 C CA . ALA A 1 130 ? -5.687 4.175 1.655 1.00 98.69 130 ALA A CA 1
ATOM 1000 C C . ALA A 1 130 ? -7.182 3.890 1.879 1.00 98.69 130 ALA A C 1
ATOM 1002 O O . ALA A 1 130 ? -7.524 2.901 2.525 1.00 98.69 130 ALA A O 1
ATOM 1003 N N . LYS A 1 131 ? -8.069 4.682 1.261 1.00 98.62 131 LYS A N 1
ATOM 1004 C CA . LYS A 1 131 ? -9.525 4.468 1.317 1.00 98.62 131 LYS A CA 1
ATOM 1005 C C . LYS A 1 131 ? -9.959 3.130 0.725 1.00 98.62 131 LYS A C 1
ATOM 1007 O O . LYS A 1 131 ? -10.892 2.524 1.239 1.00 98.62 131 LYS A O 1
ATOM 1012 N N . MET A 1 132 ? -9.308 2.653 -0.336 1.00 98.56 132 MET A N 1
ATOM 1013 C CA . MET A 1 132 ? -9.607 1.334 -0.912 1.00 98.56 132 MET A CA 1
ATOM 1014 C C . MET A 1 132 ? -9.255 0.205 0.058 1.00 98.56 132 MET A C 1
ATOM 1016 O O . MET A 1 132 ? -10.024 -0.744 0.193 1.00 98.56 132 MET A O 1
ATOM 1020 N N . VAL A 1 133 ? -8.116 0.319 0.748 1.00 98.69 133 VAL A N 1
ATOM 1021 C CA . VAL A 1 133 ? -7.697 -0.652 1.769 1.00 98.69 133 VAL A CA 1
ATOM 1022 C C . VAL A 1 133 ? -8.640 -0.605 2.974 1.00 98.69 133 VAL A C 1
ATOM 1024 O O . VAL A 1 133 ? -9.096 -1.654 3.427 1.00 98.69 133 VAL A O 1
ATOM 1027 N N . ASP A 1 134 ? -8.991 0.596 3.450 1.00 98.75 134 ASP A N 1
ATOM 1028 C CA . ASP A 1 134 ? -9.976 0.785 4.523 1.00 98.75 134 ASP A CA 1
ATOM 1029 C C . ASP A 1 134 ? -11.315 0.134 4.167 1.00 98.75 134 ASP A C 1
ATOM 1031 O O . ASP A 1 134 ? -11.814 -0.700 4.921 1.00 98.75 134 ASP A O 1
ATOM 1035 N N . ALA A 1 135 ? -11.855 0.442 2.985 1.00 98.62 135 ALA A N 1
ATOM 1036 C CA . ALA A 1 135 ? -13.117 -0.115 2.514 1.00 98.62 135 ALA A CA 1
ATOM 1037 C C . ALA A 1 135 ? -13.087 -1.649 2.455 1.00 98.62 135 ALA A C 1
ATOM 1039 O O . ALA A 1 135 ? -14.060 -2.296 2.847 1.00 98.62 135 ALA A O 1
ATOM 1040 N N . TRP A 1 136 ? -11.970 -2.240 2.016 1.00 98.69 136 TRP A N 1
ATOM 1041 C CA . TRP A 1 136 ? -11.835 -3.692 1.967 1.00 98.69 136 TRP A CA 1
ATOM 1042 C C . TRP A 1 136 ? -11.872 -4.314 3.367 1.00 98.69 136 TRP A C 1
ATOM 1044 O O . TRP A 1 136 ? -12.642 -5.246 3.588 1.00 98.69 136 TRP A O 1
ATOM 1054 N N . TYR A 1 137 ? -11.118 -3.790 4.339 1.00 98.62 137 TYR A N 1
ATOM 1055 C CA . TYR A 1 137 ? -11.148 -4.337 5.702 1.00 98.62 137 TYR A CA 1
ATOM 1056 C C . TYR A 1 137 ? -12.464 -4.048 6.436 1.00 98.62 137 TYR A C 1
ATOM 1058 O O . TYR A 1 137 ? -12.899 -4.877 7.232 1.00 98.62 137 TYR A O 1
ATOM 1066 N N . THR A 1 138 ? -13.133 -2.921 6.167 1.00 98.25 138 THR A N 1
ATOM 1067 C CA . THR A 1 138 ? -14.484 -2.651 6.689 1.00 98.25 138 THR A CA 1
ATOM 1068 C C . THR A 1 138 ? -15.499 -3.666 6.164 1.00 98.25 138 THR A C 1
ATOM 1070 O O . THR A 1 138 ? -16.352 -4.121 6.921 1.00 98.25 138 THR A O 1
ATOM 1073 N N . ALA A 1 139 ? -15.394 -4.055 4.891 1.00 98.44 139 ALA A N 1
ATOM 1074 C CA . ALA A 1 139 ? -16.251 -5.077 4.294 1.00 98.44 139 ALA A CA 1
ATOM 1075 C C . ALA A 1 139 ? -15.882 -6.515 4.714 1.00 98.44 139 ALA A C 1
ATOM 1077 O O . ALA A 1 139 ? -16.691 -7.424 4.542 1.00 98.44 139 ALA A O 1
ATOM 1078 N N . ASN A 1 140 ? -14.682 -6.729 5.267 1.00 98.44 140 ASN A N 1
ATOM 1079 C CA . ASN A 1 140 ? -14.149 -8.043 5.639 1.00 98.44 140 ASN A CA 1
ATOM 1080 C C . ASN A 1 140 ? -13.639 -8.072 7.099 1.00 98.44 140 ASN A C 1
ATOM 1082 O O . ASN A 1 140 ? -12.456 -8.349 7.328 1.00 98.44 140 ASN A O 1
ATOM 1086 N N . PRO A 1 141 ? -14.496 -7.811 8.109 1.00 97.94 141 PRO A N 1
ATOM 1087 C CA . PRO A 1 141 ? -14.081 -7.722 9.516 1.00 97.94 141 PRO A CA 1
ATOM 1088 C C . PRO A 1 141 ? -13.503 -9.030 10.089 1.00 97.94 141 PRO A C 1
ATOM 1090 O O . PRO A 1 141 ? -12.825 -9.014 11.111 1.00 97.94 141 PRO A O 1
ATOM 1093 N N . GLN A 1 142 ? -13.745 -10.162 9.433 1.00 98.19 142 GLN A N 1
ATOM 1094 C CA . GLN A 1 142 ? -13.209 -11.478 9.776 1.00 98.19 142 GLN A CA 1
ATOM 1095 C C . GLN A 1 142 ? -11.786 -11.736 9.247 1.00 98.19 142 GLN A C 1
ATOM 1097 O O . GLN A 1 142 ? -11.216 -12.766 9.579 1.00 98.19 142 GLN A O 1
ATOM 1102 N N . GLN A 1 143 ? -11.220 -10.841 8.425 1.00 98.06 143 GLN A N 1
ATOM 1103 C CA . GLN A 1 143 ? -9.901 -11.006 7.783 1.00 98.06 143 GLN A CA 1
ATOM 1104 C C . GLN A 1 143 ? -8.865 -9.973 8.263 1.00 98.06 143 GLN A C 1
ATOM 1106 O O . GLN A 1 143 ? -7.982 -9.564 7.508 1.00 98.06 143 GLN A O 1
ATOM 1111 N N . LEU A 1 144 ? -8.980 -9.484 9.503 1.00 97.81 144 LEU A N 1
ATOM 1112 C CA . LEU A 1 144 ? -8.068 -8.458 10.038 1.00 97.81 144 LEU A CA 1
ATOM 1113 C C . LEU A 1 144 ? -6.649 -8.970 10.316 1.00 97.81 144 LEU A C 1
ATOM 1115 O O . LEU A 1 144 ? -5.737 -8.165 10.488 1.00 97.81 144 LEU A O 1
ATOM 1119 N N . ASP A 1 145 ? -6.452 -10.281 10.349 1.00 96.94 145 ASP A N 1
ATOM 1120 C CA . ASP A 1 145 ? -5.152 -10.949 10.394 1.00 96.94 145 ASP A CA 1
ATOM 1121 C C . ASP A 1 145 ? -4.417 -10.898 9.047 1.00 96.94 145 ASP A C 1
ATOM 1123 O O . ASP A 1 145 ? -3.193 -11.007 9.003 1.00 96.94 145 ASP A O 1
ATOM 1127 N N . ARG A 1 146 ? -5.135 -10.671 7.942 1.00 97.62 146 ARG A N 1
ATOM 1128 C CA . ARG A 1 146 ? -4.534 -10.636 6.612 1.00 97.62 146 ARG A CA 1
ATOM 1129 C C . ARG A 1 146 ? -3.573 -9.444 6.465 1.00 97.62 146 ARG A C 1
ATOM 1131 O O . ARG A 1 146 ? -3.969 -8.314 6.777 1.00 97.62 146 ARG A O 1
ATOM 1138 N N . PRO A 1 147 ? -2.355 -9.646 5.925 1.00 98.00 147 PRO A N 1
ATOM 1139 C CA . PRO A 1 147 ? -1.395 -8.570 5.678 1.00 98.00 147 PRO A CA 1
ATOM 1140 C C . PRO A 1 147 ? -1.885 -7.497 4.698 1.00 98.00 147 PRO A C 1
ATOM 1142 O O . PRO A 1 147 ? -2.435 -7.812 3.639 1.00 98.00 147 PRO A O 1
ATOM 1145 N N . VAL A 1 148 ? -1.589 -6.229 4.994 1.00 98.25 148 VAL A N 1
ATOM 1146 C CA . VAL A 1 148 ? -1.981 -5.066 4.176 1.00 98.25 148 VAL A CA 1
ATOM 1147 C C . VAL A 1 148 ? -1.427 -5.171 2.759 1.00 98.25 148 VAL A C 1
ATOM 1149 O O . VAL A 1 148 ? -2.152 -4.968 1.788 1.00 98.25 148 VAL A O 1
ATOM 1152 N N . MET A 1 149 ? -0.156 -5.552 2.614 1.00 97.62 149 MET A N 1
ATOM 1153 C CA . MET A 1 149 ? 0.469 -5.700 1.295 1.00 97.62 149 MET A CA 1
ATOM 1154 C C . MET A 1 149 ? -0.159 -6.834 0.474 1.00 97.62 149 MET A C 1
ATOM 1156 O O . MET A 1 149 ? -0.274 -6.711 -0.746 1.00 97.62 149 MET A O 1
ATOM 1160 N N . SER A 1 150 ? -0.631 -7.904 1.129 1.00 96.94 150 SER A N 1
ATOM 1161 C CA . SER A 1 150 ? -1.407 -8.953 0.458 1.00 96.94 150 SER A CA 1
ATOM 1162 C C . SER A 1 150 ? -2.734 -8.400 -0.059 1.00 96.94 150 SER A C 1
ATOM 1164 O O . SER A 1 150 ? -3.116 -8.728 -1.179 1.00 96.94 150 SER A O 1
ATOM 1166 N N . VAL A 1 151 ? -3.450 -7.600 0.734 1.00 98.38 151 VAL A N 1
ATOM 1167 C CA . VAL A 1 151 ? -4.722 -6.986 0.312 1.00 98.38 151 VAL A CA 1
ATOM 1168 C C . VAL A 1 151 ? -4.493 -6.022 -0.850 1.00 98.38 151 VAL A C 1
ATOM 1170 O O . VAL A 1 151 ? -5.175 -6.121 -1.868 1.00 98.38 151 VAL A O 1
ATOM 1173 N N . ILE A 1 152 ? -3.477 -5.158 -0.764 1.00 98.31 152 ILE A N 1
ATOM 1174 C CA . ILE A 1 152 ? -3.113 -4.252 -1.860 1.00 98.31 152 ILE A CA 1
ATOM 1175 C C . ILE A 1 152 ? -2.840 -5.033 -3.149 1.00 98.31 152 ILE A C 1
ATOM 1177 O O . ILE A 1 152 ? -3.369 -4.675 -4.200 1.00 98.31 152 ILE A O 1
ATOM 1181 N N . TRP A 1 153 ? -2.061 -6.115 -3.087 1.00 97.69 153 TRP A N 1
ATOM 1182 C CA . TRP A 1 153 ? -1.787 -6.931 -4.267 1.00 97.69 153 TRP A CA 1
ATOM 1183 C C . TRP A 1 153 ? -3.041 -7.643 -4.796 1.00 97.69 153 TRP A C 1
ATOM 1185 O O . TRP A 1 153 ? -3.446 -7.406 -5.932 1.00 97.69 153 TRP A O 1
ATOM 1195 N N . ARG A 1 154 ? -3.654 -8.504 -3.979 1.00 97.62 154 ARG A N 1
ATOM 1196 C CA . ARG A 1 154 ? -4.689 -9.461 -4.405 1.00 97.62 154 ARG A CA 1
ATOM 1197 C C . ARG A 1 154 ? -6.042 -8.826 -4.680 1.00 97.62 154 ARG A C 1
ATOM 1199 O O . ARG A 1 154 ? -6.762 -9.276 -5.560 1.00 97.62 154 ARG A O 1
ATOM 1206 N N . GLU A 1 155 ? -6.396 -7.810 -3.906 1.00 97.88 155 GLU A N 1
ATOM 1207 C CA . GLU A 1 155 ? -7.771 -7.309 -3.841 1.00 97.88 155 GLU A CA 1
ATOM 1208 C C . GLU A 1 155 ? -7.919 -5.954 -4.534 1.00 97.88 155 GLU A C 1
ATOM 1210 O O . GLU A 1 155 ? -9.022 -5.557 -4.901 1.00 97.88 155 GLU A O 1
ATOM 1215 N N . ILE A 1 156 ? -6.809 -5.233 -4.731 1.00 97.56 156 ILE A N 1
ATOM 1216 C CA . ILE A 1 156 ? -6.818 -3.892 -5.322 1.00 97.56 156 ILE A CA 1
ATOM 1217 C C . ILE A 1 156 ? -6.048 -3.866 -6.646 1.00 97.56 156 ILE A C 1
ATOM 1219 O O . ILE A 1 156 ? -6.603 -3.445 -7.661 1.00 97.56 156 ILE A O 1
ATOM 1223 N N . ILE A 1 157 ? -4.786 -4.307 -6.668 1.00 97.94 157 ILE A N 1
ATOM 1224 C CA . ILE A 1 157 ? -3.949 -4.265 -7.876 1.00 97.94 157 ILE A CA 1
ATOM 1225 C C . ILE A 1 157 ? -4.397 -5.323 -8.886 1.00 97.94 157 ILE A C 1
ATOM 1227 O O . ILE A 1 157 ? -4.769 -4.967 -10.001 1.00 97.94 157 ILE A O 1
ATOM 1231 N N . GLU A 1 158 ? -4.377 -6.605 -8.516 1.00 96.81 158 GLU A N 1
ATOM 1232 C CA . GLU A 1 158 ? -4.638 -7.732 -9.422 1.00 96.81 158 GLU A CA 1
ATOM 1233 C C . GLU A 1 158 ? -5.978 -7.584 -10.184 1.00 96.81 158 GLU A C 1
ATOM 1235 O O . GLU A 1 158 ? -5.965 -7.688 -11.416 1.00 96.81 158 GLU A O 1
ATOM 1240 N N . PRO A 1 159 ? -7.105 -7.191 -9.550 1.00 95.56 159 PRO A N 1
ATOM 1241 C CA . PRO A 1 159 ? -8.362 -6.949 -10.264 1.00 95.56 159 PRO A CA 1
ATOM 1242 C C . PRO A 1 159 ? -8.292 -5.801 -11.282 1.00 95.56 159 PRO A C 1
ATOM 1244 O O . PRO A 1 159 ? -8.891 -5.885 -12.353 1.00 95.56 159 PRO A O 1
ATOM 1247 N N . ARG A 1 160 ? -7.525 -4.740 -11.000 1.00 93.56 160 ARG A N 1
ATOM 1248 C CA . ARG A 1 160 ? -7.353 -3.590 -11.909 1.00 93.56 160 ARG A CA 1
ATOM 1249 C C . ARG A 1 160 ? -6.475 -3.891 -13.108 1.00 93.56 160 ARG A C 1
ATOM 1251 O O . ARG A 1 160 ? -6.617 -3.246 -14.140 1.00 93.56 160 ARG A O 1
ATOM 1258 N N . LEU A 1 161 ? -5.567 -4.856 -12.991 1.00 92.31 161 LEU A N 1
ATOM 1259 C CA . LEU A 1 161 ? -4.760 -5.292 -14.130 1.00 92.31 161 LEU A CA 1
ATOM 1260 C C . LEU A 1 161 ? -5.590 -6.068 -15.158 1.00 92.31 161 LEU A C 1
ATOM 1262 O O . LEU A 1 161 ? -5.220 -6.066 -16.335 1.00 92.31 161 LEU A O 1
ATOM 1266 N N . ASN A 1 162 ? -6.684 -6.686 -14.703 1.00 85.31 162 ASN A N 1
ATOM 1267 C CA . ASN A 1 162 ? -7.585 -7.526 -15.490 1.00 85.31 162 ASN A CA 1
ATOM 1268 C C . ASN A 1 162 ? -8.833 -6.783 -15.997 1.00 85.31 162 ASN A C 1
ATOM 1270 O O . ASN A 1 162 ? -9.533 -7.299 -16.870 1.00 85.31 162 ASN A O 1
ATOM 1274 N N . ALA A 1 163 ? -9.118 -5.591 -15.467 1.00 75.25 163 ALA A N 1
ATOM 1275 C CA . ALA A 1 163 ? -10.166 -4.720 -15.983 1.00 75.25 163 ALA A CA 1
ATOM 1276 C C . ALA A 1 163 ? -9.800 -4.264 -17.410 1.00 75.25 163 ALA A C 1
ATOM 1278 O O . ALA A 1 163 ? -8.701 -3.754 -17.637 1.00 75.25 163 ALA A O 1
ATOM 1279 N N . LYS A 1 164 ? -10.698 -4.527 -18.367 1.00 51.19 164 LYS A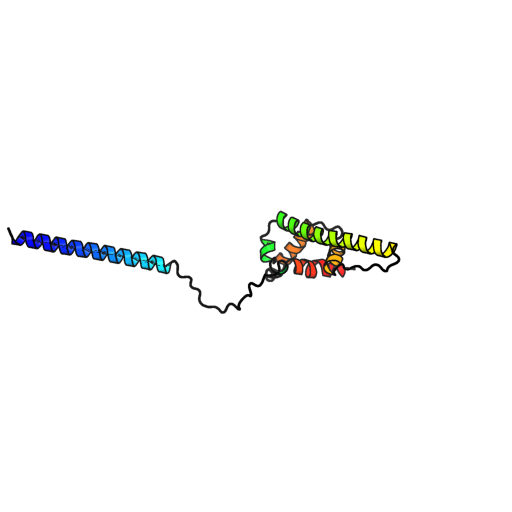 N 1
ATOM 1280 C CA . LYS A 1 164 ? -10.543 -4.169 -19.786 1.00 51.19 164 LYS A CA 1
ATOM 1281 C C . LYS A 1 164 ? -10.848 -2.702 -20.040 1.00 51.19 164 LYS A C 1
ATOM 1283 O O . LYS A 1 164 ? -11.816 -2.204 -19.425 1.00 51.19 164 LYS A O 1
#

Foldseek 3Di:
DVVVVVVVVVVVVVVVVVVVVVVVVVVVVVVVVVVVVPDPPPPDDDDPPPPPPPDDPQQVAFLLNLVVDDLVVLLVVVVVVLVVLVVLVVVLVVQQVVCVVVVHHRDGPDDPLSVLCCQQCVVPHSSNLSVVLVVVCVVVVVRRSHGSSCCCVPVRRVVSVVDD

Secondary structure (DSSP, 8-state):
-HHHHHHHHHHHHHHHHHHHHHHHHHHHHHHHHHHHTS--------------S---HHHHSBHHHHHHS-HHHHHHHHHHHHHHHHHHHHHHHHHHHHHHHTTPPP-----HHHHHHHHHTTT--HHHHHHHHHHHHHH-GGGTTSBHHHHIIIIIIHHHHH--

Sequence (164 aa):
MRLAAAQAVLQRVLQLKEHIVKKSVLCLALSLALVLAFAPVRAAENTPEAENSKANPVDQFTGAAWQKTPEAEKLAFLFGVETAITVEYFVNGKIAEKATKEGKRPVYTLSPFEKGWMKAFKGVNRAEVAKMVDAWYTANPQQLDRPVMSVIWREIIEPRLNAK

Organism: NCBI:txid1076179

pLDDT: mean 83.39, std 17.92, range [43.53, 98.75]